Protein AF-A0A6F9YF19-F1 (afdb_monomer_lite)

Radius of gyration: 22.95 Å; chains: 1; bounding box: 37×31×61 Å

Secondary structure (DSSP, 8-state):
---HHHHHHHHHHHHHHHH---SPPHHHHHHHHHHHHHHHHHHHHHHHHHHHHHHHH--

Organism: NCBI:txid1601

Sequence (59 aa):
MLSRELAEKYYQERIDAESWHGPYTEEELRLQKERRKKLDEYIKQNRWRHVKNNEKHAK

Structure (mmCIF, N/CA/C/O backbone):
data_AF-A0A6F9YF19-F1
#
_entry.id   AF-A0A6F9YF19-F1
#
loop_
_atom_site.group_PDB
_atom_site.id
_atom_site.type_symbol
_atom_site.label_atom_id
_atom_site.label_alt_id
_atom_site.label_comp_id
_atom_site.label_asym_id
_atom_site.label_entity_id
_atom_site.label_seq_id
_atom_site.pdbx_PDB_ins_code
_atom_site.Cartn_x
_atom_site.Cartn_y
_atom_site.Cartn_z
_atom_site.occupancy
_atom_site.B_iso_or_equiv
_atom_site.auth_seq_id
_atom_site.auth_comp_id
_atom_site.auth_asym_id
_atom_site.auth_atom_id
_atom_site.pdbx_PDB_model_num
ATOM 1 N N . MET A 1 1 ? 6.082 21.723 -33.604 1.00 74.75 1 MET A N 1
ATOM 2 C CA . MET A 1 1 ? 5.483 21.343 -32.306 1.00 74.75 1 MET A CA 1
ATOM 3 C C . MET A 1 1 ? 4.975 19.921 -32.427 1.00 74.75 1 MET A C 1
ATOM 5 O O . MET A 1 1 ? 4.445 19.587 -33.480 1.00 74.75 1 MET A O 1
ATOM 9 N N . LEU A 1 2 ? 5.179 19.097 -31.399 1.00 71.00 2 LEU A N 1
ATOM 10 C CA . LEU A 1 2 ? 4.540 17.781 -31.307 1.00 71.00 2 LEU A CA 1
ATOM 11 C C . LEU A 1 2 ? 3.017 17.950 -31.400 1.00 71.00 2 LEU A C 1
ATOM 13 O O . LEU A 1 2 ? 2.477 18.913 -30.850 1.00 71.00 2 LEU A O 1
ATOM 17 N N . SER A 1 3 ? 2.332 17.047 -32.106 1.00 86.94 3 SER A N 1
ATOM 18 C CA . SER A 1 3 ? 0.869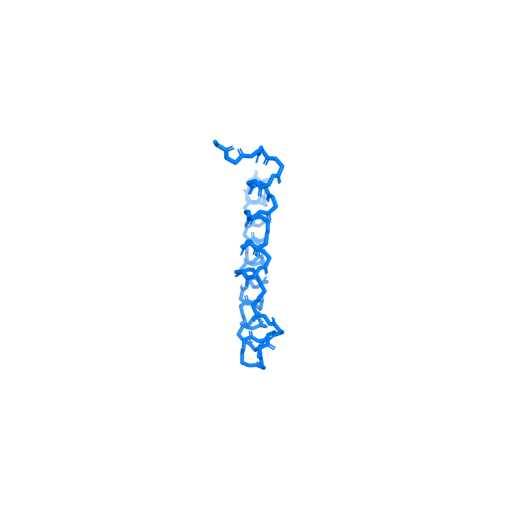 17.012 -32.068 1.00 86.94 3 SER A CA 1
ATOM 19 C C . SER A 1 3 ? 0.415 16.691 -30.644 1.00 86.94 3 SER A C 1
ATOM 21 O O . SER A 1 3 ? 1.118 16.012 -29.892 1.00 86.94 3 SER A O 1
ATOM 23 N N . ARG A 1 4 ? -0.767 17.186 -30.266 1.00 86.00 4 ARG A N 1
ATOM 24 C CA . ARG A 1 4 ? -1.335 16.956 -28.931 1.00 86.00 4 ARG A CA 1
ATOM 25 C C . ARG A 1 4 ? -1.410 15.463 -28.597 1.00 86.00 4 ARG A C 1
ATOM 27 O O . ARG A 1 4 ? -1.013 15.074 -27.509 1.00 86.00 4 ARG A O 1
ATOM 34 N N . GLU A 1 5 ? -1.818 14.648 -29.565 1.00 88.00 5 GLU A N 1
ATOM 35 C CA . GLU A 1 5 ? -1.921 13.190 -29.435 1.00 88.00 5 GLU A CA 1
ATOM 36 C C . GLU A 1 5 ? -0.564 12.519 -29.197 1.00 88.00 5 GLU A C 1
ATOM 38 O O . GLU A 1 5 ? -0.448 11.615 -28.373 1.00 88.00 5 GLU A O 1
ATOM 43 N N . LEU A 1 6 ? 0.489 12.974 -29.885 1.00 92.06 6 LEU A N 1
ATOM 44 C CA . LEU A 1 6 ? 1.822 12.399 -29.725 1.00 92.06 6 LEU A CA 1
ATOM 45 C C . LEU A 1 6 ? 2.454 12.813 -28.389 1.00 92.06 6 LEU A C 1
ATOM 47 O O . LEU A 1 6 ? 3.123 12.005 -27.751 1.00 92.06 6 LEU A O 1
ATOM 51 N N . ALA A 1 7 ? 2.204 14.043 -27.934 1.00 90.19 7 ALA A N 1
ATOM 52 C CA . ALA A 1 7 ? 2.610 14.480 -26.602 1.00 90.19 7 ALA A CA 1
ATOM 53 C C . ALA A 1 7 ? 1.899 13.669 -25.507 1.00 90.19 7 ALA A C 1
ATOM 55 O O . ALA A 1 7 ? 2.553 13.176 -24.593 1.00 90.19 7 ALA A O 1
ATOM 56 N N . GLU A 1 8 ? 0.583 13.482 -25.624 1.00 90.56 8 GLU A N 1
ATOM 57 C CA . GLU A 1 8 ? -0.228 12.709 -24.677 1.00 90.56 8 GLU A CA 1
ATOM 58 C C . GLU A 1 8 ? 0.230 11.251 -24.589 1.00 90.56 8 GLU A C 1
ATOM 60 O O . GLU A 1 8 ? 0.418 10.732 -23.489 1.00 90.56 8 GLU A O 1
ATOM 65 N N . LYS A 1 9 ? 0.548 10.634 -25.733 1.00 91.25 9 LYS A N 1
ATOM 66 C CA . LYS A 1 9 ? 1.147 9.298 -25.780 1.00 91.25 9 LYS A CA 1
ATOM 67 C C . LYS A 1 9 ? 2.461 9.223 -24.994 1.00 91.25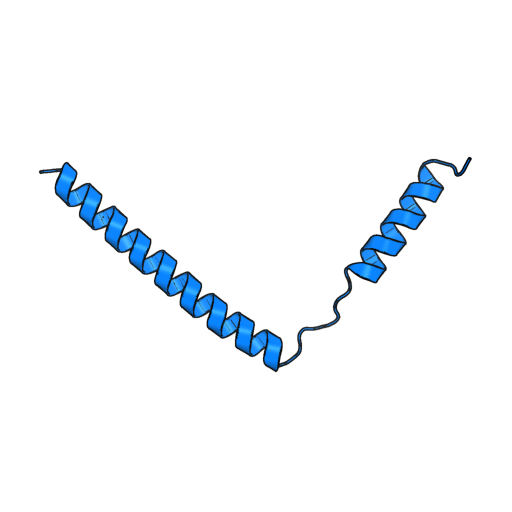 9 LYS A C 1
ATOM 69 O O . LYS A 1 9 ? 2.613 8.340 -24.157 1.00 91.25 9 LYS A O 1
ATOM 74 N N . TYR A 1 10 ? 3.387 10.159 -25.214 1.00 89.56 10 TYR A N 1
ATOM 75 C CA . TYR A 1 10 ? 4.668 10.167 -24.497 1.00 89.56 10 TYR A CA 1
ATOM 76 C C . TYR A 1 10 ? 4.515 10.416 -22.994 1.00 89.56 10 TYR A C 1
ATOM 78 O O . TYR A 1 10 ? 5.267 9.853 -22.197 1.00 89.56 10 TYR A O 1
ATOM 86 N N . TYR A 1 11 ? 3.553 11.246 -22.586 1.00 88.75 11 TYR A N 1
ATOM 87 C CA . TYR A 1 11 ? 3.260 11.441 -21.167 1.00 88.75 11 TYR A CA 1
ATOM 88 C C . TYR A 1 11 ? 2.683 10.178 -20.530 1.00 88.75 11 TYR A C 1
ATOM 90 O O . TYR A 1 11 ? 3.115 9.815 -19.439 1.00 88.75 11 TYR A O 1
ATOM 98 N N . GLN A 1 12 ? 1.772 9.485 -21.213 1.00 86.12 12 GLN A N 1
ATOM 99 C CA . GLN A 1 12 ? 1.193 8.248 -20.701 1.00 86.12 12 GLN A CA 1
ATOM 100 C C . GLN A 1 12 ? 2.240 7.134 -20.588 1.00 86.12 12 GLN A C 1
ATOM 102 O O . GLN A 1 12 ? 2.335 6.500 -19.545 1.00 86.12 12 GLN A O 1
ATOM 107 N N . GLU A 1 13 ? 3.099 6.962 -21.598 1.00 86.75 13 GLU A N 1
ATOM 108 C CA . GLU A 1 13 ? 4.192 5.978 -21.562 1.00 86.75 13 GLU A CA 1
ATOM 109 C C . GLU A 1 13 ? 5.151 6.222 -20.388 1.00 86.75 13 GLU A C 1
ATOM 111 O O . GLU A 1 13 ? 5.595 5.277 -19.736 1.00 86.75 13 GLU A O 1
ATOM 116 N N . ARG A 1 14 ? 5.441 7.492 -20.075 1.00 85.62 14 ARG A N 1
ATOM 117 C CA . ARG A 1 14 ? 6.234 7.852 -18.895 1.00 85.62 14 ARG A CA 1
ATOM 118 C C . ARG A 1 14 ? 5.514 7.550 -17.590 1.00 85.62 14 ARG A C 1
ATOM 120 O O . ARG A 1 14 ? 6.138 7.002 -16.691 1.00 85.62 14 ARG A O 1
ATOM 127 N N . ILE A 1 15 ? 4.232 7.893 -17.483 1.00 82.75 15 ILE A N 1
ATOM 128 C CA . ILE A 1 15 ? 3.429 7.605 -16.290 1.00 82.75 15 ILE A CA 1
ATOM 129 C C . ILE A 1 15 ? 3.385 6.103 -16.051 1.00 82.75 15 ILE A C 1
ATOM 131 O O . ILE A 1 15 ? 3.631 5.675 -14.932 1.00 82.75 15 ILE A O 1
ATOM 135 N N . ASP A 1 16 ? 3.129 5.303 -17.078 1.00 81.88 16 ASP A N 1
ATOM 136 C CA . ASP A 1 16 ? 3.012 3.853 -16.940 1.00 81.88 16 ASP A CA 1
ATOM 137 C C . ASP A 1 16 ? 4.359 3.219 -16.559 1.00 81.88 16 ASP A C 1
ATOM 139 O O . ASP A 1 16 ? 4.412 2.352 -15.684 1.00 81.88 16 ASP A O 1
ATOM 143 N N . ALA A 1 17 ? 5.460 3.701 -17.148 1.00 81.81 17 ALA A N 1
ATOM 144 C CA . ALA A 1 17 ? 6.810 3.260 -16.804 1.00 81.81 17 ALA A CA 1
ATOM 145 C C . ALA A 1 17 ? 7.226 3.663 -15.378 1.00 81.81 17 ALA A C 1
ATOM 147 O O . ALA A 1 17 ? 7.824 2.861 -14.666 1.00 81.81 17 ALA A O 1
ATOM 148 N N . GLU A 1 18 ? 6.908 4.888 -14.951 1.00 77.31 18 GLU A N 1
ATOM 149 C CA . GLU A 1 18 ? 7.236 5.409 -13.615 1.00 77.31 18 GLU A CA 1
ATOM 150 C C . GLU A 1 18 ?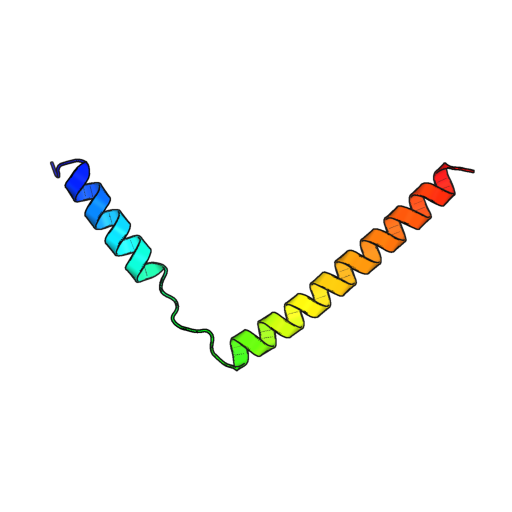 6.272 4.885 -12.528 1.00 77.31 18 GLU A C 1
ATOM 152 O O . GLU A 1 18 ? 6.634 4.833 -11.354 1.00 77.31 18 GLU A O 1
ATOM 157 N N . SER A 1 19 ? 5.057 4.464 -12.901 1.00 73.56 19 SER A N 1
ATOM 158 C CA . SER A 1 19 ? 4.035 3.943 -11.978 1.00 73.56 19 SER A CA 1
ATOM 159 C C . SER A 1 19 ? 4.167 2.447 -11.715 1.00 73.56 19 SER A C 1
ATOM 161 O O . SER A 1 19 ? 3.639 1.957 -10.710 1.00 73.56 19 SER A O 1
ATOM 163 N N . TRP A 1 20 ? 4.846 1.694 -12.588 1.00 72.69 20 TRP A N 1
ATOM 164 C CA . TRP A 1 20 ? 5.047 0.271 -12.351 1.00 72.69 20 TRP A CA 1
ATOM 165 C C . TRP A 1 20 ? 6.140 0.030 -11.311 1.00 72.69 20 TRP A C 1
ATOM 167 O O . TRP A 1 20 ? 7.328 -0.035 -11.608 1.00 72.69 20 TRP A O 1
ATOM 177 N N . HIS A 1 21 ? 5.710 -0.157 -10.068 1.00 72.88 21 HIS A N 1
ATOM 178 C CA . HIS A 1 21 ? 6.604 -0.397 -8.938 1.00 72.88 21 HIS A CA 1
ATOM 179 C C . HIS A 1 21 ? 6.962 -1.884 -8.734 1.00 72.88 21 HIS A C 1
ATOM 181 O O . HIS A 1 21 ? 7.630 -2.233 -7.759 1.00 72.88 21 HIS A O 1
ATOM 187 N N . GLY A 1 22 ? 6.519 -2.763 -9.644 1.00 79.50 22 GLY A N 1
ATOM 188 C CA . GLY A 1 22 ? 6.604 -4.211 -9.472 1.00 79.50 22 GLY A CA 1
ATOM 189 C C . GLY A 1 22 ? 5.573 -4.763 -8.474 1.00 79.50 22 GLY A C 1
ATOM 190 O O . GLY A 1 22 ? 4.816 -4.008 -7.856 1.00 79.50 22 GLY A O 1
ATOM 191 N N . PRO A 1 23 ? 5.508 -6.095 -8.297 1.00 85.38 23 PRO A N 1
ATOM 192 C CA . PRO A 1 23 ? 4.820 -6.682 -7.153 1.00 85.38 23 PRO A CA 1
ATOM 193 C C . PRO A 1 23 ? 5.540 -6.306 -5.848 1.00 85.38 23 PRO A C 1
ATOM 195 O O . PRO A 1 23 ? 6.768 -6.276 -5.803 1.00 85.38 23 PRO A O 1
ATOM 198 N N . TYR A 1 24 ? 4.781 -6.068 -4.773 1.00 85.44 24 TYR A N 1
ATOM 199 C CA . TYR A 1 24 ? 5.361 -5.790 -3.455 1.00 85.44 24 TYR A CA 1
ATOM 200 C C . TYR A 1 24 ? 6.242 -6.941 -2.966 1.00 85.44 24 TYR A C 1
ATOM 202 O O . TYR A 1 24 ? 5.872 -8.115 -3.063 1.00 85.44 24 TYR A O 1
ATOM 210 N N . THR A 1 25 ? 7.365 -6.585 -2.353 1.00 91.69 25 THR A N 1
ATOM 211 C CA . THR A 1 25 ? 8.223 -7.523 -1.627 1.00 91.69 25 THR A CA 1
ATOM 212 C C . THR A 1 25 ? 7.535 -8.047 -0.360 1.00 91.69 25 THR A C 1
ATOM 214 O O . THR A 1 25 ? 6.595 -7.445 0.172 1.00 91.69 25 THR A O 1
ATOM 217 N N . GLU A 1 26 ? 8.018 -9.169 0.178 1.00 93.19 26 GLU A N 1
ATOM 218 C CA . GLU A 1 26 ? 7.492 -9.730 1.432 1.00 93.19 26 GLU A CA 1
ATOM 219 C C . GLU A 1 26 ? 7.606 -8.752 2.612 1.00 93.19 26 GLU A C 1
ATOM 221 O O . GLU A 1 26 ? 6.703 -8.673 3.452 1.00 93.19 26 GLU A O 1
ATOM 226 N N . GLU A 1 27 ? 8.684 -7.966 2.659 1.00 93.00 27 GLU A N 1
ATOM 227 C CA . GLU A 1 27 ? 8.900 -6.961 3.697 1.00 93.00 27 GLU A CA 1
ATOM 228 C C . GLU A 1 27 ? 7.888 -5.813 3.595 1.00 93.00 27 GLU A C 1
ATOM 230 O O . GLU A 1 27 ? 7.260 -5.446 4.593 1.00 93.00 27 GLU A O 1
ATOM 235 N N . GLU A 1 28 ? 7.656 -5.290 2.390 1.00 92.38 28 GLU A N 1
ATOM 236 C CA . GLU A 1 28 ? 6.662 -4.241 2.150 1.00 92.38 28 GLU A CA 1
ATOM 237 C C . GLU A 1 28 ? 5.249 -4.723 2.481 1.00 92.38 28 GLU A C 1
ATOM 239 O O . GLU A 1 28 ? 4.477 -3.996 3.111 1.00 92.38 28 GLU A O 1
ATOM 244 N N . LEU A 1 29 ? 4.914 -5.968 2.132 1.00 94.44 29 LEU A N 1
ATOM 245 C CA . LEU A 1 29 ? 3.645 -6.585 2.517 1.00 94.44 29 LEU A CA 1
ATOM 246 C C . LEU A 1 29 ? 3.513 -6.699 4.041 1.00 94.44 29 LEU A C 1
ATOM 248 O O . LEU A 1 29 ? 2.433 -6.451 4.588 1.00 94.44 29 LEU A O 1
ATOM 252 N N . ARG A 1 30 ? 4.596 -7.039 4.750 1.00 95.81 30 ARG A N 1
ATOM 253 C CA . ARG A 1 30 ? 4.612 -7.092 6.220 1.00 95.81 30 ARG A CA 1
ATOM 254 C C . ARG A 1 30 ? 4.375 -5.708 6.827 1.00 95.81 30 ARG A C 1
ATOM 256 O O . ARG A 1 30 ? 3.497 -5.563 7.680 1.00 95.81 30 ARG A O 1
ATOM 263 N N . LEU A 1 31 ? 5.074 -4.686 6.334 1.00 96.12 31 LEU A N 1
ATOM 264 C CA . LEU A 1 31 ? 4.898 -3.297 6.765 1.00 96.12 31 LEU A CA 1
ATOM 265 C C . LEU A 1 31 ? 3.480 -2.788 6.485 1.00 96.12 31 LEU A C 1
ATOM 267 O O . LEU A 1 31 ? 2.878 -2.128 7.334 1.00 96.12 31 LEU A O 1
ATOM 271 N N . GLN A 1 32 ? 2.904 -3.123 5.330 1.00 92.94 32 GLN A N 1
ATOM 272 C CA . GLN A 1 32 ? 1.522 -2.771 5.008 1.00 92.94 32 GLN A CA 1
ATOM 273 C C . GLN A 1 32 ? 0.521 -3.426 5.968 1.00 92.94 32 GLN A C 1
ATOM 275 O O . GLN A 1 32 ? -0.422 -2.763 6.408 1.00 92.94 32 GLN A O 1
ATOM 280 N N . LYS A 1 33 ? 0.728 -4.694 6.345 1.00 95.75 33 LYS A N 1
ATOM 281 C CA . LYS A 1 33 ? -0.110 -5.374 7.348 1.00 95.75 33 LYS A CA 1
ATOM 282 C C . LYS A 1 33 ? -0.025 -4.691 8.713 1.00 95.75 33 LYS A C 1
ATOM 284 O O . LYS A 1 33 ? -1.057 -4.486 9.349 1.00 95.75 33 LYS A O 1
ATOM 289 N N . GLU A 1 34 ? 1.168 -4.303 9.158 1.00 95.31 34 GLU A N 1
ATOM 290 C CA . GLU A 1 34 ? 1.341 -3.576 10.423 1.00 95.31 34 GLU A CA 1
ATOM 291 C C . GLU A 1 34 ? 0.687 -2.192 10.397 1.00 95.31 34 GLU A C 1
ATOM 293 O O . GLU A 1 34 ? -0.039 -1.829 11.325 1.00 95.31 34 GLU A O 1
ATOM 298 N N . ARG A 1 35 ? 0.886 -1.432 9.314 1.00 95.75 35 ARG A N 1
ATOM 299 C CA . ARG A 1 35 ? 0.244 -0.122 9.120 1.00 95.75 35 ARG A CA 1
ATOM 300 C C . ARG A 1 35 ? -1.279 -0.241 9.125 1.00 95.75 35 ARG A C 1
ATOM 302 O O . ARG A 1 35 ? -1.944 0.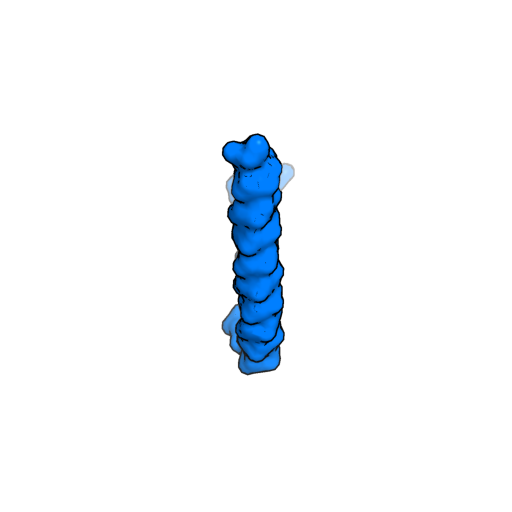577 9.754 1.00 95.75 35 ARG A O 1
ATOM 309 N N . ARG A 1 36 ? -1.828 -1.284 8.494 1.00 96.12 36 ARG A N 1
ATOM 310 C CA . ARG A 1 36 ? -3.272 -1.550 8.478 1.00 96.12 36 ARG A CA 1
ATOM 311 C C . ARG A 1 36 ? -3.822 -1.820 9.877 1.00 96.12 36 ARG A C 1
ATOM 313 O O . ARG A 1 36 ? -4.819 -1.216 10.247 1.00 96.12 36 ARG A O 1
ATOM 320 N N . LYS A 1 37 ? -3.133 -2.633 10.686 1.00 96.12 37 LYS A N 1
ATOM 321 C CA . LYS A 1 37 ? -3.521 -2.872 12.089 1.00 96.12 37 LYS A CA 1
ATOM 322 C C . LYS A 1 37 ? -3.575 -1.573 12.897 1.00 96.12 37 LYS A C 1
ATOM 324 O O . LYS A 1 37 ? -4.567 -1.320 13.573 1.00 96.12 37 LYS A O 1
ATOM 329 N N . LYS A 1 38 ? -2.545 -0.726 12.777 1.00 94.81 38 LYS A N 1
ATOM 330 C CA . LYS A 1 38 ? -2.499 0.577 13.464 1.00 94.81 38 LYS A CA 1
ATOM 331 C C . LYS A 1 38 ? -3.641 1.495 13.029 1.00 94.81 38 LYS A C 1
ATOM 333 O O . LYS A 1 38 ? -4.244 2.167 13.863 1.00 94.81 38 LYS A O 1
ATOM 338 N N . LEU A 1 39 ? -3.952 1.512 11.733 1.00 95.62 39 LEU A N 1
ATOM 339 C CA . LEU A 1 39 ? -5.060 2.300 11.203 1.00 95.62 39 LEU A CA 1
ATOM 340 C C . LEU A 1 39 ? -6.411 1.805 11.737 1.00 95.62 39 LEU A C 1
ATOM 342 O O . LEU A 1 39 ? -7.225 2.614 12.179 1.00 95.62 39 LEU A O 1
ATOM 346 N N . ASP A 1 40 ? -6.631 0.492 11.761 1.00 95.19 40 ASP A N 1
ATOM 347 C CA . ASP A 1 40 ? -7.862 -0.101 12.287 1.00 95.19 40 ASP A CA 1
ATOM 348 C C . ASP A 1 40 ? -8.047 0.201 13.780 1.00 95.19 40 ASP A C 1
ATOM 350 O O . ASP A 1 40 ? -9.154 0.521 14.223 1.00 95.19 40 ASP A O 1
ATOM 354 N N . GLU A 1 41 ? -6.972 0.139 14.568 1.00 95.38 41 GLU A N 1
ATOM 355 C CA . GLU A 1 41 ? -6.989 0.528 15.981 1.00 95.38 41 GLU A CA 1
ATOM 356 C C . GLU A 1 41 ? -7.334 2.006 16.161 1.00 95.38 41 GLU A C 1
ATOM 358 O O . GLU A 1 41 ? -8.204 2.337 16.970 1.00 95.38 41 GLU A O 1
ATOM 363 N N . TYR A 1 42 ? -6.716 2.891 15.377 1.00 94.25 42 TYR A N 1
ATOM 364 C CA . TYR A 1 42 ? -7.014 4.321 15.401 1.00 94.25 42 TYR A CA 1
ATOM 365 C C . TYR A 1 42 ? -8.483 4.609 15.054 1.00 94.25 42 TYR A C 1
ATOM 367 O O . TYR A 1 42 ? -9.165 5.352 15.765 1.00 94.25 42 TYR A O 1
ATOM 375 N N . ILE A 1 43 ? -9.014 3.966 14.008 1.00 93.69 43 ILE A N 1
ATOM 376 C CA . ILE A 1 43 ? -10.423 4.094 13.611 1.00 93.69 43 ILE A CA 1
ATOM 377 C C . ILE A 1 43 ? -11.344 3.604 14.730 1.00 93.69 43 ILE A C 1
ATOM 379 O O . ILE A 1 43 ? -12.320 4.283 15.060 1.00 93.69 43 ILE A O 1
ATOM 383 N N . LYS A 1 44 ? -11.043 2.454 15.347 1.00 92.88 44 LYS A N 1
ATOM 384 C CA . LYS A 1 44 ? -11.815 1.937 16.485 1.00 92.88 44 LYS A CA 1
ATOM 385 C C . LYS A 1 44 ? -11.822 2.938 17.634 1.00 92.88 44 LYS A C 1
ATOM 387 O O . LYS A 1 44 ? -12.901 3.284 18.109 1.00 92.88 44 LYS A O 1
ATOM 392 N N . GLN A 1 45 ? -10.661 3.439 18.053 1.00 91.06 45 GLN A N 1
ATOM 393 C CA . GLN A 1 45 ? -10.570 4.424 19.136 1.00 91.06 45 GLN A CA 1
ATOM 394 C C . GLN A 1 45 ? -11.395 5.681 18.840 1.00 91.06 45 GLN A C 1
ATOM 396 O O . GLN A 1 45 ? -12.139 6.146 19.705 1.00 91.06 45 GLN A O 1
ATOM 401 N N . ASN A 1 46 ? -11.334 6.192 17.609 1.00 89.06 46 ASN A N 1
ATOM 402 C CA . ASN A 1 46 ? -12.132 7.347 17.205 1.00 89.06 46 ASN A CA 1
ATOM 403 C C . ASN A 1 46 ? -13.636 7.070 17.222 1.00 89.06 46 ASN A C 1
ATOM 405 O O . ASN A 1 46 ? -14.392 7.921 17.686 1.00 89.06 46 ASN A O 1
ATOM 409 N N . ARG A 1 47 ? -14.081 5.885 16.784 1.00 87.00 47 ARG A N 1
ATOM 410 C CA . ARG A 1 47 ? -15.494 5.483 16.888 1.00 87.00 47 ARG A CA 1
ATOM 411 C C . ARG A 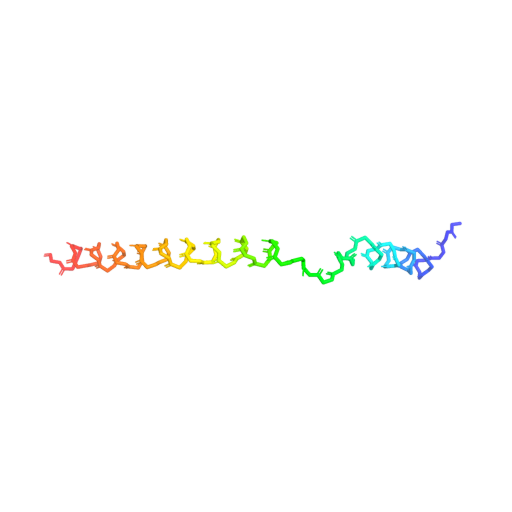1 47 ? -15.958 5.456 18.342 1.00 87.00 47 ARG A C 1
ATOM 413 O O . ARG A 1 47 ? -16.973 6.067 18.661 1.00 87.00 47 ARG A O 1
ATOM 420 N N . TRP A 1 48 ? -15.191 4.826 19.233 1.00 83.88 48 TRP A N 1
ATOM 421 C CA . TRP A 1 48 ? -15.498 4.788 20.669 1.00 83.88 48 TRP A CA 1
ATOM 422 C C . TR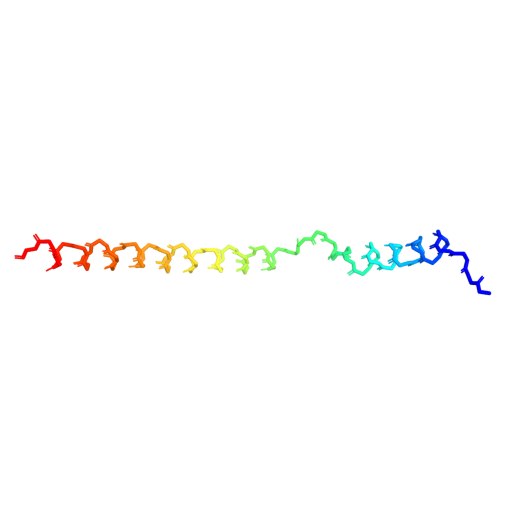P A 1 48 ? -15.568 6.187 21.283 1.00 83.88 48 TRP A C 1
ATOM 424 O O . TRP A 1 48 ? -16.481 6.488 22.051 1.00 83.88 48 TRP A O 1
ATOM 434 N N . ARG A 1 49 ? -14.626 7.062 20.922 1.00 81.12 49 ARG A N 1
ATOM 435 C CA . ARG A 1 49 ? -14.608 8.456 21.371 1.00 81.12 49 ARG A CA 1
ATOM 436 C C . ARG A 1 49 ? -15.830 9.232 20.874 1.00 81.12 49 ARG A C 1
ATOM 438 O O . ARG A 1 49 ? -16.419 9.975 21.654 1.00 81.12 49 ARG A O 1
ATOM 445 N N . HIS A 1 50 ? -16.236 9.035 19.621 1.00 76.62 50 HIS A N 1
ATOM 446 C CA . HIS A 1 50 ? -17.440 9.656 19.067 1.00 76.62 50 HIS A CA 1
ATOM 447 C C . HIS A 1 50 ? -18.711 9.218 19.802 1.00 76.62 50 HIS A C 1
ATOM 449 O O . HIS A 1 50 ? -19.513 10.069 20.178 1.00 76.62 50 HIS A O 1
ATOM 455 N N . VAL A 1 51 ? -18.868 7.915 20.060 1.00 82.12 51 VAL A N 1
ATOM 456 C CA . VAL A 1 51 ? -20.021 7.375 20.802 1.00 82.12 51 VAL A CA 1
ATOM 457 C C . VAL A 1 51 ? -20.087 7.970 22.209 1.00 82.12 51 VAL A C 1
ATOM 459 O O . VAL A 1 51 ? -21.117 8.520 22.588 1.00 82.12 51 VAL A O 1
ATOM 462 N N . LYS A 1 52 ? -18.971 7.963 22.951 1.00 77.25 52 LYS A N 1
ATOM 463 C CA . LYS A 1 52 ? -18.926 8.540 24.306 1.00 77.25 52 LYS A CA 1
ATOM 464 C C . LYS A 1 52 ? -19.240 10.035 24.336 1.00 77.25 52 LYS A C 1
ATOM 466 O O . LYS A 1 52 ? -19.844 10.508 25.292 1.00 77.25 52 LYS A O 1
ATOM 471 N N . ASN A 1 53 ? -18.805 10.790 23.330 1.00 74.94 53 ASN A N 1
ATOM 472 C CA . ASN A 1 53 ? -19.114 12.216 23.249 1.00 74.94 53 ASN A CA 1
ATOM 473 C C . ASN A 1 53 ? -20.604 12.449 22.963 1.00 74.94 53 ASN A C 1
ATOM 475 O O . ASN A 1 53 ? -21.209 13.296 23.611 1.00 74.94 53 ASN A O 1
ATOM 479 N N . ASN A 1 54 ? -21.215 11.662 22.074 1.00 71.25 54 ASN A N 1
ATOM 480 C CA . ASN A 1 54 ? -22.653 11.751 21.811 1.00 71.25 54 ASN A CA 1
ATOM 481 C C . ASN A 1 54 ? -23.495 11.389 23.047 1.00 71.25 54 ASN A C 1
ATOM 483 O O . ASN A 1 54 ? -24.462 12.082 23.335 1.00 71.25 54 ASN A O 1
ATOM 487 N N . GLU A 1 55 ? -23.106 10.374 23.827 1.00 69.81 55 GLU A N 1
ATOM 488 C CA . GLU A 1 55 ? -23.791 10.024 25.086 1.00 69.81 55 GLU A CA 1
ATOM 489 C C . GLU A 1 55 ? -23.691 11.121 26.157 1.00 69.81 55 GLU A C 1
ATOM 491 O O . GLU A 1 55 ? -24.622 11.305 26.938 1.00 69.81 55 GLU A O 1
ATOM 496 N N . LYS A 1 56 ? -22.570 11.855 26.206 1.00 65.62 56 LYS A N 1
ATOM 497 C CA . LYS A 1 56 ? -22.385 12.985 27.131 1.00 65.62 56 LYS A CA 1
ATOM 498 C C . LYS A 1 56 ? -23.224 14.204 26.764 1.00 65.62 56 LYS A C 1
ATOM 500 O O . LYS A 1 56 ? -23.608 14.936 27.661 1.00 65.62 56 LYS A O 1
ATOM 505 N N . HIS A 1 57 ? -23.460 14.438 25.475 1.00 58.88 57 HIS A N 1
ATOM 506 C CA . HIS A 1 57 ? -24.261 15.567 24.993 1.00 58.88 57 HIS A CA 1
ATOM 507 C C . HIS A 1 57 ? -25.761 15.249 24.886 1.00 58.88 57 HIS A C 1
ATOM 509 O O . HIS A 1 57 ? -26.552 16.153 24.644 1.00 58.88 57 HIS A O 1
ATOM 515 N N . ALA A 1 58 ? -26.148 13.981 25.049 1.00 60.41 58 ALA A N 1
ATOM 516 C CA . ALA A 1 58 ? -27.540 13.530 25.058 1.00 60.41 58 ALA A CA 1
ATOM 517 C C . ALA A 1 58 ? -28.169 13.469 26.468 1.00 60.41 58 ALA A C 1
ATOM 519 O O . ALA A 1 58 ? -29.335 13.095 26.586 1.00 60.41 58 ALA A O 1
ATOM 520 N N . LYS A 1 59 ? -27.412 13.800 27.523 1.00 51.66 59 LYS A N 1
ATOM 521 C CA . LYS A 1 59 ? -27.873 13.927 28.916 1.00 51.66 59 LYS A CA 1
ATOM 522 C C . LYS A 1 59 ? -27.827 15.383 29.348 1.00 51.66 59 LYS A C 1
ATOM 524 O O . LYS A 1 59 ? -28.708 15.759 30.146 1.00 51.66 59 LYS A O 1
#

pLDDT: mean 84.95, std 10.42, range [51.66, 96.12]

Foldseek 3Di:
DDDPVRVVVVVVVVCVVVVCPDPDDPVRVVVVVVVVVVVVVVVVVVVVVVVVVVVVVVD